Protein AF-A0A9K3GVJ1-F1 (afdb_monomer_lite)

Organism: Helianthus annuus (NCBI:txid4232)

pLDDT: mean 74.91, std 18.77, range [40.66, 95.62]

InterPro domains:
  IPR004009 Myosin, SH3 domain [PF02736] (13-56)
  IPR004009 Myosin, SH3 domain [PS51844] (12-61)
  IPR036961 Kinesin motor domain superfamily [G3DSA:3.40.850.10] (16-83)

Sequence (83 aa):
MNCVSSTAVNIIVGSHVWVDDPNKAWIDGQVIKITGQEAEIETPDLKKVVAKLSNVYPKDTEAPAGGVDDMTKLSYLHEPGVL

Foldseek 3Di:
DPPDDPPVDDQDQQFWKWAQDPVPRIFIFGFNDDDDQWTWTQGPVRDTDIDGPVRIGGDCPDDPPPPPDDPVPPDDPDPPDDD

Radius of gyration: 21.67 Å; chains: 1; bounding box: 34×28×76 Å

Structure (mmCIF, N/CA/C/O backbone):
data_AF-A0A9K3GVJ1-F1
#
_entry.id   AF-A0A9K3GVJ1-F1
#
loop_
_atom_site.group_PDB
_atom_site.id
_atom_site.type_symbol
_atom_site.label_atom_id
_atom_site.label_alt_id
_atom_site.label_comp_id
_atom_site.label_asym_id
_atom_site.label_entity_id
_atom_site.label_seq_id
_atom_site.pdbx_PDB_ins_code
_atom_site.Cartn_x
_atom_site.Cartn_y
_atom_site.Cartn_z
_atom_site.occupancy
_atom_site.B_iso_or_equiv
_atom_site.auth_seq_id
_atom_site.auth_comp_id
_atom_site.auth_asym_id
_atom_site.auth_atom_id
_atom_site.pdbx_PDB_model_num
ATOM 1 N N . MET A 1 1 ? -20.688 6.080 -24.280 1.00 42.28 1 MET A N 1
ATOM 2 C CA . MET A 1 1 ? -19.707 5.230 -23.574 1.00 42.28 1 MET A CA 1
ATOM 3 C C . MET A 1 1 ? -19.745 5.564 -22.093 1.00 42.28 1 MET A C 1
ATOM 5 O O . MET A 1 1 ? -19.232 6.605 -21.710 1.00 42.28 1 MET A O 1
ATOM 9 N N . ASN A 1 2 ? -20.372 4.721 -21.272 1.00 42.53 2 ASN A N 1
ATOM 10 C CA . ASN A 1 2 ? -20.231 4.816 -19.819 1.00 42.53 2 ASN A CA 1
ATOM 11 C C . ASN A 1 2 ? -18.962 4.060 -19.424 1.00 42.53 2 ASN A C 1
ATOM 13 O O . ASN A 1 2 ? -19.026 2.886 -19.077 1.00 42.53 2 ASN A O 1
ATOM 17 N N . CYS A 1 3 ? -17.804 4.715 -19.503 1.00 40.66 3 CYS A N 1
ATOM 18 C CA . CYS A 1 3 ? -16.618 4.222 -18.809 1.00 40.66 3 CYS A CA 1
ATOM 19 C C . CYS A 1 3 ? -16.739 4.630 -17.339 1.00 40.66 3 CYS A C 1
ATOM 21 O O . CYS A 1 3 ? -16.117 5.587 -16.895 1.00 40.66 3 CYS A O 1
ATOM 23 N N . VAL A 1 4 ? -17.595 3.935 -16.592 1.00 53.03 4 VAL A N 1
ATOM 24 C CA . VAL A 1 4 ? -17.521 3.937 -15.131 1.00 53.03 4 VAL A CA 1
ATOM 25 C C . VAL A 1 4 ? -17.142 2.533 -14.728 1.00 53.03 4 VAL A C 1
ATOM 27 O O . VAL A 1 4 ? -17.970 1.630 -14.701 1.00 53.03 4 VAL A O 1
ATOM 30 N N . SER A 1 5 ? -15.870 2.357 -14.420 1.00 44.69 5 SER A N 1
ATOM 31 C CA . SER A 1 5 ? -15.441 1.385 -13.425 1.00 44.69 5 SER A CA 1
ATOM 32 C C . SER A 1 5 ? -14.133 1.895 -12.850 1.00 44.69 5 SER A C 1
ATOM 34 O O . SER A 1 5 ? -13.092 1.260 -12.947 1.00 44.69 5 SER A O 1
ATOM 36 N N . SER A 1 6 ? -14.208 3.060 -12.203 1.00 46.47 6 SER A N 1
ATOM 37 C CA . SER A 1 6 ? -13.409 3.282 -11.003 1.00 46.47 6 SER A CA 1
ATOM 38 C C . SER A 1 6 ? -13.900 2.242 -9.997 1.00 46.47 6 SER A C 1
ATOM 40 O O . SER A 1 6 ? -14.786 2.518 -9.189 1.00 46.47 6 SER A O 1
ATOM 42 N N . THR A 1 7 ? -13.451 0.993 -10.141 1.00 48.66 7 THR A N 1
ATOM 43 C CA . THR A 1 7 ? -13.708 -0.052 -9.156 1.00 48.66 7 THR A CA 1
ATOM 44 C C . THR A 1 7 ? -13.263 0.534 -7.832 1.00 48.66 7 THR A C 1
ATOM 46 O O . THR A 1 7 ? -12.113 0.950 -7.722 1.00 48.66 7 THR A O 1
ATOM 49 N N . ALA A 1 8 ? -14.169 0.663 -6.865 1.00 53.53 8 ALA A N 1
ATOM 50 C CA . ALA A 1 8 ? -13.796 1.075 -5.523 1.00 53.53 8 ALA A CA 1
ATOM 51 C C . ALA A 1 8 ? -12.781 0.044 -5.017 1.00 53.53 8 ALA A C 1
ATOM 53 O O . ALA A 1 8 ? -13.151 -1.081 -4.668 1.00 53.53 8 ALA A O 1
ATOM 54 N N . VAL A 1 9 ? -11.492 0.374 -5.110 1.00 63.41 9 VAL A N 1
ATOM 55 C CA . VAL A 1 9 ? -10.444 -0.605 -4.858 1.00 63.41 9 VAL A CA 1
ATOM 56 C C . VAL A 1 9 ? -10.407 -0.828 -3.358 1.00 63.41 9 VAL A C 1
ATOM 58 O O . VAL A 1 9 ? -10.114 0.078 -2.582 1.00 63.41 9 VAL A O 1
ATOM 61 N N . ASN A 1 10 ? -10.812 -2.024 -2.947 1.00 77.75 10 ASN A N 1
ATOM 62 C CA . ASN A 1 10 ? -10.858 -2.401 -1.545 1.00 77.75 10 ASN A CA 1
ATOM 63 C C . ASN A 1 10 ? -9.440 -2.767 -1.109 1.00 77.75 10 ASN A C 1
ATOM 65 O O . ASN A 1 10 ? -8.959 -3.859 -1.400 1.00 77.75 10 ASN A O 1
ATOM 69 N N . ILE A 1 11 ? -8.766 -1.838 -0.435 1.00 85.81 11 ILE A N 1
ATOM 70 C CA . ILE A 1 11 ? -7.434 -2.073 0.123 1.00 85.81 11 ILE A CA 1
ATOM 71 C C . ILE A 1 11 ? -7.585 -2.929 1.383 1.00 85.81 11 ILE A C 1
ATOM 73 O O . ILE A 1 11 ? -8.160 -2.490 2.379 1.00 85.81 11 ILE A O 1
ATOM 77 N N . ILE A 1 12 ? -7.061 -4.152 1.330 1.00 89.38 12 ILE A N 1
ATOM 78 C CA . ILE A 1 12 ? -7.038 -5.110 2.445 1.00 89.38 12 ILE A CA 1
ATOM 79 C C . ILE A 1 12 ? -5.600 -5.468 2.829 1.00 89.38 12 ILE A C 1
ATOM 81 O O . ILE A 1 12 ? -4.665 -5.242 2.059 1.00 89.38 12 ILE A O 1
ATOM 85 N N . VAL A 1 13 ? -5.417 -6.074 4.003 1.00 92.19 13 VAL A N 1
ATOM 86 C CA . VAL A 1 13 ? -4.128 -6.668 4.391 1.00 92.19 13 VAL A CA 1
ATOM 87 C C . VAL A 1 13 ? -3.687 -7.688 3.329 1.00 92.19 13 VAL A C 1
ATOM 89 O O . VAL A 1 13 ? -4.491 -8.498 2.875 1.00 92.19 13 VAL A O 1
ATOM 92 N N . GLY A 1 14 ? -2.424 -7.611 2.912 1.00 89.31 14 GLY A N 1
ATOM 93 C CA . GLY A 1 14 ? -1.831 -8.365 1.804 1.00 89.31 14 GLY A CA 1
ATOM 94 C C . GLY A 1 14 ? -1.845 -7.631 0.456 1.00 89.31 14 GLY A C 1
ATOM 95 O O . GLY A 1 14 ? -1.171 -8.067 -0.476 1.00 89.31 14 GLY A O 1
ATOM 96 N N . SER A 1 15 ? -2.562 -6.508 0.334 1.00 89.12 15 SER A N 1
ATOM 97 C CA . SER A 1 15 ? -2.593 -5.728 -0.913 1.00 89.12 15 SER A CA 1
ATOM 98 C C . SER A 1 15 ? -1.272 -5.005 -1.141 1.00 89.12 15 SER A C 1
ATOM 100 O O . SER A 1 15 ? -0.724 -4.405 -0.214 1.00 89.12 15 SER A O 1
ATOM 102 N N . HIS A 1 16 ? -0.800 -5.003 -2.387 1.00 91.06 16 HIS A N 1
ATOM 103 C CA . HIS A 1 16 ? 0.295 -4.132 -2.798 1.00 91.06 16 HIS A CA 1
ATOM 104 C C . HIS A 1 16 ? -0.247 -2.747 -3.125 1.00 91.06 16 HIS A C 1
ATOM 106 O O . HIS A 1 16 ? -1.256 -2.600 -3.818 1.00 91.06 16 HIS A O 1
ATOM 112 N N . VAL A 1 17 ? 0.426 -1.731 -2.607 1.00 91.56 17 VAL A N 1
ATOM 113 C CA . VAL A 1 17 ? -0.025 -0.347 -2.667 1.00 91.56 17 VAL A CA 1
ATOM 114 C C . VAL A 1 17 ? 1.140 0.603 -2.909 1.00 91.56 17 VAL A C 1
ATOM 116 O O . VAL A 1 17 ? 2.286 0.306 -2.572 1.00 91.56 17 VAL A O 1
ATOM 119 N N . TRP A 1 18 ? 0.821 1.753 -3.486 1.00 91.69 18 TRP A N 1
ATOM 120 C CA . TRP A 1 18 ? 1.654 2.940 -3.536 1.00 91.69 18 TRP A CA 1
ATOM 121 C C . TRP A 1 18 ? 1.269 3.877 -2.397 1.00 91.69 18 TRP A C 1
ATOM 123 O O . TRP A 1 18 ? 0.086 4.127 -2.149 1.00 91.69 18 TRP A O 1
ATOM 133 N N . VAL A 1 19 ? 2.274 4.420 -1.726 1.00 90.69 19 VAL A N 1
ATOM 134 C CA . VAL A 1 19 ? 2.114 5.446 -0.698 1.00 90.69 19 VAL A CA 1
ATOM 135 C C . VAL A 1 19 ? 3.039 6.618 -1.011 1.00 90.69 19 VAL A C 1
ATOM 137 O O . VAL A 1 19 ? 4.145 6.429 -1.517 1.00 90.69 19 VAL A O 1
ATOM 140 N N . ASP A 1 20 ? 2.552 7.829 -0.763 1.00 86.00 20 ASP A N 1
ATOM 141 C CA . ASP A 1 20 ? 3.327 9.061 -0.916 1.00 86.00 20 ASP A CA 1
ATOM 142 C C . ASP A 1 20 ? 4.516 9.075 0.062 1.00 86.00 20 ASP A C 1
ATOM 144 O O . ASP A 1 20 ? 4.362 8.741 1.241 1.00 86.00 20 ASP A O 1
ATOM 148 N N . ASP A 1 21 ? 5.702 9.446 -0.428 1.00 81.19 21 ASP A N 1
ATOM 149 C CA . ASP A 1 21 ? 6.890 9.656 0.406 1.00 81.19 21 ASP A CA 1
ATOM 150 C C . ASP A 1 21 ? 7.573 10.976 0.023 1.00 81.19 21 ASP A C 1
ATOM 152 O O . ASP A 1 21 ? 7.925 11.167 -1.145 1.00 81.19 21 ASP A O 1
ATOM 156 N N . PRO A 1 22 ? 7.856 11.877 0.980 1.00 80.06 22 PRO A N 1
ATOM 157 C CA . PRO A 1 22 ? 8.416 13.194 0.680 1.00 80.06 22 PRO A CA 1
ATOM 158 C C . PRO A 1 22 ? 9.830 13.151 0.075 1.00 80.06 22 PRO A C 1
ATOM 160 O O . PRO A 1 22 ? 10.271 14.135 -0.514 1.00 80.06 22 PRO A O 1
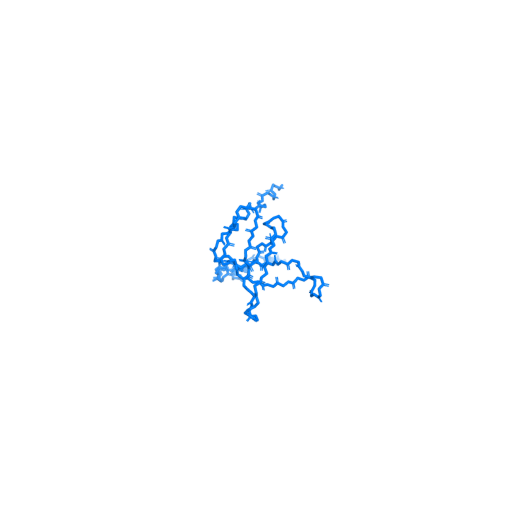ATOM 163 N N . ASN A 1 23 ? 10.553 12.035 0.206 1.00 79.81 23 ASN A N 1
ATOM 164 C CA . ASN A 1 23 ? 11.911 11.868 -0.318 1.00 79.81 23 ASN A CA 1
ATOM 165 C C 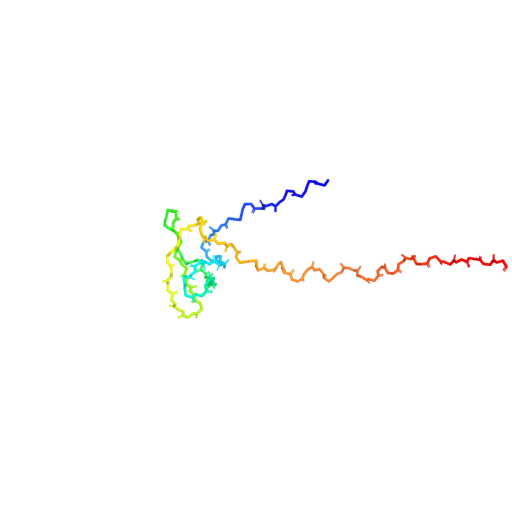. ASN A 1 23 ? 11.933 11.167 -1.682 1.00 79.81 23 ASN A C 1
ATOM 167 O O . ASN A 1 23 ? 12.875 11.363 -2.449 1.00 79.81 23 ASN A O 1
ATOM 171 N N . LYS A 1 24 ? 10.940 10.313 -1.967 1.00 70.06 24 LYS A N 1
ATOM 172 C CA . LYS A 1 24 ? 10.891 9.463 -3.173 1.00 70.06 24 LYS A CA 1
ATOM 173 C C . LYS A 1 24 ? 9.670 9.707 -4.071 1.00 70.06 24 LYS A C 1
ATOM 175 O O . LYS A 1 24 ? 9.537 9.026 -5.084 1.00 70.06 24 LYS A O 1
ATOM 180 N N . ALA A 1 25 ? 8.822 10.682 -3.739 1.00 79.69 25 ALA A N 1
ATOM 181 C CA . ALA A 1 25 ? 7.501 10.953 -4.314 1.00 79.69 25 ALA A CA 1
ATOM 182 C C . ALA A 1 25 ? 6.487 9.811 -4.103 1.00 79.69 25 ALA A C 1
ATOM 184 O O . ALA A 1 25 ? 5.435 10.042 -3.524 1.00 79.69 25 ALA A O 1
ATOM 185 N N . TRP A 1 26 ? 6.813 8.576 -4.493 1.00 87.38 26 TRP A N 1
ATOM 186 C CA . TRP A 1 26 ? 5.984 7.391 -4.262 1.00 87.38 26 TRP A CA 1
ATOM 187 C C . TRP A 1 26 ? 6.860 6.194 -3.906 1.00 87.38 26 TRP A C 1
ATOM 189 O O . TRP A 1 26 ? 7.896 5.961 -4.531 1.00 87.38 26 TRP A O 1
ATOM 199 N N . ILE A 1 27 ? 6.432 5.410 -2.925 1.00 90.00 27 ILE A N 1
ATOM 200 C CA . ILE A 1 27 ? 7.060 4.136 -2.567 1.00 90.00 27 ILE A CA 1
ATOM 201 C C . ILE A 1 27 ? 6.024 3.024 -2.654 1.00 90.00 27 ILE A C 1
ATOM 203 O O . ILE A 1 27 ? 4.853 3.223 -2.320 1.00 90.00 27 ILE A O 1
ATOM 207 N N . ASP A 1 28 ? 6.445 1.855 -3.124 1.00 91.44 28 ASP A N 1
ATOM 208 C CA . ASP A 1 28 ? 5.612 0.668 -3.066 1.00 91.44 28 ASP A CA 1
ATOM 209 C C . ASP A 1 28 ? 5.813 -0.095 -1.760 1.00 91.44 28 ASP A C 1
ATOM 211 O O . ASP A 1 28 ? 6.882 -0.090 -1.142 1.00 91.44 28 ASP A O 1
ATOM 215 N N . GLY A 1 29 ? 4.763 -0.795 -1.360 1.00 92.88 29 GLY A N 1
ATOM 216 C CA . GLY A 1 29 ? 4.833 -1.755 -0.278 1.00 92.88 29 GLY A CA 1
ATOM 217 C C . GLY A 1 29 ? 3.572 -2.592 -0.178 1.00 92.88 29 GLY A C 1
ATOM 218 O O . GLY A 1 29 ? 2.638 -2.461 -0.973 1.00 92.88 29 GLY A O 1
ATOM 219 N N . GLN A 1 30 ? 3.559 -3.480 0.805 1.00 94.19 30 GLN A N 1
ATOM 220 C CA . GLN A 1 30 ? 2.439 -4.359 1.091 1.00 94.19 30 GLN A CA 1
ATOM 221 C C . GLN A 1 30 ? 1.768 -3.951 2.397 1.00 94.19 30 GLN A C 1
ATOM 223 O O . GLN A 1 30 ? 2.433 -3.741 3.409 1.00 94.19 30 GLN A O 1
ATOM 228 N N . VAL A 1 31 ? 0.440 -3.870 2.397 1.00 93.62 31 VAL A N 1
ATOM 229 C CA . VAL A 1 31 ? -0.328 -3.605 3.616 1.00 93.62 31 VAL A CA 1
ATOM 230 C C . VAL A 1 31 ? -0.217 -4.808 4.549 1.00 93.62 31 VAL A C 1
ATOM 232 O O . VAL A 1 31 ? -0.745 -5.873 4.246 1.00 93.62 31 VAL A O 1
ATOM 235 N N . ILE A 1 32 ? 0.417 -4.641 5.704 1.00 95.62 32 ILE A N 1
ATOM 236 C CA . ILE A 1 32 ? 0.563 -5.699 6.716 1.00 95.62 32 ILE A CA 1
ATOM 237 C C . ILE A 1 32 ? -0.474 -5.585 7.836 1.00 95.62 32 ILE A C 1
ATOM 239 O O . ILE A 1 32 ? -0.777 -6.569 8.511 1.00 95.62 32 ILE A O 1
ATOM 243 N N . LYS A 1 33 ? -1.053 -4.395 8.036 1.00 94.81 33 LYS A N 1
ATOM 244 C CA . LYS A 1 33 ? -2.076 -4.154 9.058 1.00 94.81 33 LYS A CA 1
ATOM 245 C C . LYS A 1 33 ? -2.934 -2.950 8.696 1.00 94.81 33 LYS A C 1
ATOM 247 O O . LYS A 1 33 ? -2.438 -1.986 8.131 1.00 94.81 33 LYS A O 1
ATOM 252 N N . ILE A 1 34 ? -4.208 -2.977 9.074 1.00 93.62 34 ILE A N 1
ATOM 253 C CA . ILE A 1 34 ? -5.108 -1.823 8.978 1.00 93.62 34 ILE A CA 1
ATOM 254 C C . ILE A 1 34 ? -5.664 -1.539 10.373 1.00 93.62 34 ILE A C 1
ATOM 256 O O . ILE A 1 34 ? -6.170 -2.442 11.039 1.00 93.62 34 ILE A O 1
ATOM 260 N N . THR A 1 35 ? -5.550 -0.291 10.822 1.00 94.06 35 THR A N 1
ATOM 261 C CA . THR A 1 35 ? -6.058 0.183 12.113 1.00 94.06 35 THR A CA 1
ATOM 262 C C . THR A 1 35 ? -6.940 1.405 11.876 1.00 94.06 35 THR A C 1
ATOM 264 O O . THR A 1 35 ? -6.456 2.514 11.664 1.00 94.06 35 THR A O 1
ATOM 267 N N . GLY A 1 36 ? -8.260 1.207 11.890 1.00 93.12 36 GLY A N 1
ATOM 268 C CA . GLY A 1 36 ? -9.216 2.283 11.625 1.00 93.12 36 GLY A CA 1
ATOM 269 C C . GLY A 1 36 ? -9.082 2.829 10.202 1.00 93.12 36 GLY A C 1
ATOM 270 O O . GLY A 1 36 ? -9.485 2.167 9.252 1.00 93.12 36 GLY A O 1
ATOM 271 N N . GLN A 1 37 ? -8.536 4.041 10.069 1.00 92.06 37 GLN A N 1
ATOM 272 C CA . GLN A 1 37 ? -8.334 4.726 8.782 1.00 92.06 37 GLN A CA 1
ATOM 273 C C . GLN A 1 37 ? -6.875 4.704 8.306 1.00 92.06 37 GLN A C 1
ATOM 275 O O . GLN A 1 37 ? -6.553 5.311 7.285 1.00 92.06 37 GLN A O 1
ATOM 280 N N . GLU A 1 38 ? -5.988 4.034 9.039 1.00 93.69 38 GLU A N 1
ATOM 281 C CA . GLU A 1 38 ? -4.560 3.959 8.744 1.00 93.69 38 GLU A CA 1
ATOM 282 C C . GLU A 1 38 ? -4.173 2.533 8.354 1.00 93.69 38 GLU A C 1
ATOM 284 O O . GLU A 1 38 ? -4.672 1.557 8.917 1.00 93.69 38 GLU A O 1
ATOM 289 N N . ALA A 1 39 ? -3.270 2.415 7.391 1.00 93.62 39 ALA A N 1
ATOM 290 C CA . ALA A 1 39 ? -2.632 1.178 6.986 1.00 93.62 39 ALA A CA 1
ATOM 291 C C . ALA A 1 39 ? -1.149 1.226 7.375 1.00 93.62 39 ALA A C 1
ATOM 293 O O . ALA A 1 39 ? -0.479 2.239 7.178 1.00 93.62 39 ALA A O 1
ATOM 294 N N . GLU A 1 40 ? -0.647 0.127 7.929 1.00 95.38 40 GLU A N 1
ATOM 295 C CA . GLU A 1 40 ? 0.777 -0.148 8.091 1.00 95.38 40 GLU A CA 1
ATOM 296 C C . GLU A 1 40 ? 1.230 -0.900 6.839 1.00 95.38 40 GLU A C 1
ATOM 298 O O . GLU A 1 40 ? 0.701 -1.969 6.519 1.00 95.38 40 GLU A O 1
ATOM 303 N N . ILE A 1 41 ? 2.173 -0.311 6.117 1.00 94.50 41 ILE A N 1
ATOM 304 C CA . ILE A 1 41 ? 2.722 -0.799 4.861 1.00 94.50 41 ILE A CA 1
ATOM 305 C C . ILE A 1 41 ? 4.182 -1.180 5.096 1.00 94.50 41 ILE A C 1
ATOM 307 O O . ILE A 1 41 ? 4.964 -0.375 5.602 1.00 94.50 41 ILE A O 1
ATOM 311 N N . GLU A 1 42 ? 4.555 -2.400 4.730 1.00 95.19 42 GLU A N 1
ATOM 312 C CA . GLU A 1 42 ? 5.943 -2.851 4.717 1.00 95.19 42 GLU A CA 1
ATOM 313 C C . GLU A 1 42 ? 6.522 -2.687 3.310 1.00 95.19 42 GLU A C 1
ATOM 315 O O . GLU A 1 42 ? 5.969 -3.186 2.327 1.00 95.19 42 GLU A O 1
ATOM 320 N N . THR A 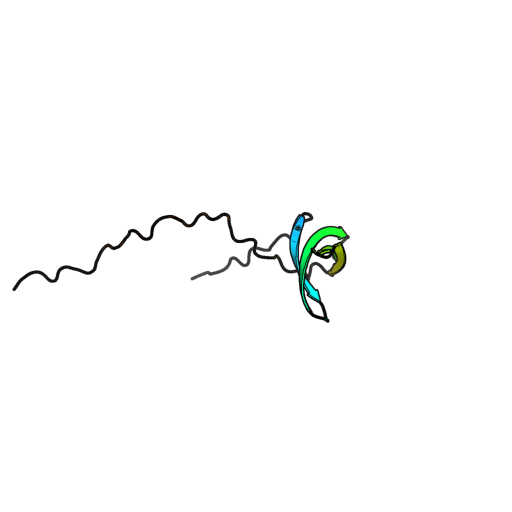1 43 ? 7.615 -1.937 3.206 1.00 91.75 43 THR A N 1
ATOM 321 C CA . THR A 1 43 ? 8.341 -1.722 1.953 1.00 91.75 43 THR A CA 1
ATOM 322 C C . THR A 1 43 ? 9.306 -2.886 1.690 1.00 91.75 43 THR A C 1
ATOM 324 O O . THR A 1 43 ? 9.708 -3.577 2.631 1.00 91.75 43 THR A O 1
ATOM 327 N N . PRO A 1 44 ? 9.764 -3.091 0.440 1.00 88.00 44 PRO A N 1
ATOM 328 C CA . PRO A 1 44 ? 10.776 -4.109 0.126 1.00 88.00 44 PRO A CA 1
ATOM 329 C C . PRO A 1 44 ? 12.110 -3.917 0.870 1.00 88.00 44 PRO A C 1
ATOM 331 O O . PRO A 1 44 ? 12.855 -4.874 1.057 1.00 88.00 44 PRO A O 1
ATOM 334 N N . ASP A 1 45 ? 12.397 -2.702 1.348 1.00 88.56 45 ASP A N 1
ATOM 335 C CA . ASP A 1 45 ? 13.547 -2.392 2.208 1.00 88.56 45 ASP A CA 1
ATOM 336 C C . ASP A 1 45 ? 13.338 -2.801 3.687 1.00 88.56 45 ASP A C 1
ATOM 338 O O . ASP A 1 45 ? 14.102 -2.366 4.552 1.00 88.56 45 ASP A O 1
ATOM 342 N N . LEU A 1 46 ? 12.286 -3.572 4.006 1.00 89.31 46 LEU A N 1
ATOM 343 C CA . LEU A 1 46 ? 11.872 -3.943 5.371 1.00 89.31 46 LEU A CA 1
ATOM 344 C C . LEU A 1 46 ? 11.573 -2.732 6.271 1.00 89.31 46 LEU A C 1
ATOM 346 O O . LEU A 1 46 ? 11.652 -2.810 7.501 1.00 89.31 46 LEU A O 1
ATOM 350 N N . LYS A 1 47 ? 11.235 -1.585 5.672 1.00 89.94 47 LYS A N 1
ATOM 351 C CA . LYS A 1 47 ? 10.793 -0.403 6.414 1.00 89.94 47 LYS A CA 1
ATOM 352 C C . LYS A 1 47 ? 9.284 -0.433 6.551 1.00 89.94 47 LYS A C 1
ATOM 354 O O . LYS A 1 47 ? 8.569 -0.788 5.620 1.00 89.94 47 LYS A O 1
ATOM 359 N N . LYS A 1 48 ? 8.803 -0.004 7.711 1.00 92.88 48 LYS A N 1
ATOM 360 C CA . LYS A 1 48 ? 7.375 0.105 7.997 1.00 92.88 48 LYS A CA 1
ATOM 361 C C . LYS A 1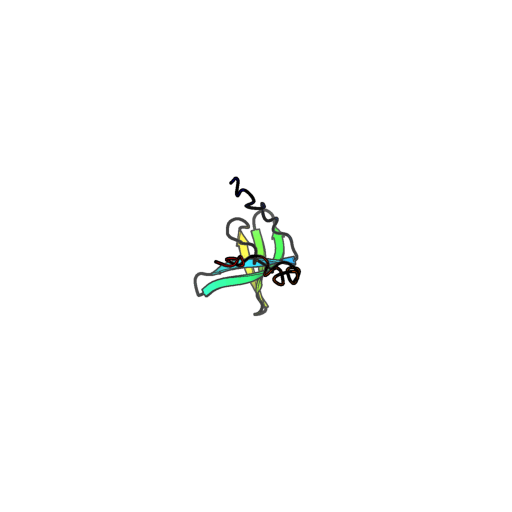 48 ? 6.944 1.555 7.907 1.00 92.88 48 LYS A C 1
ATOM 363 O O . LYS A 1 48 ? 7.541 2.419 8.547 1.00 92.88 4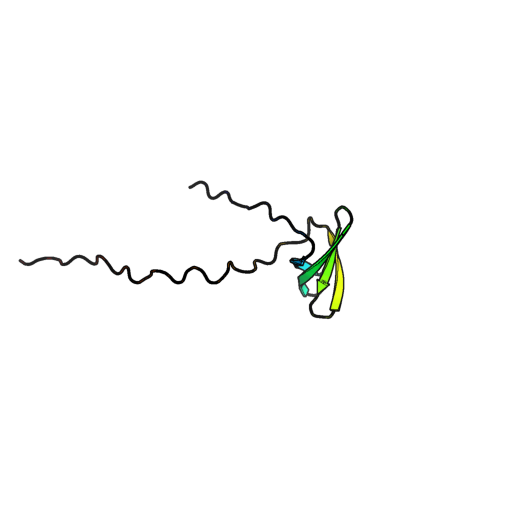8 LYS A O 1
ATOM 368 N N . VAL A 1 49 ? 5.910 1.801 7.121 1.00 91.75 49 VAL A N 1
ATOM 369 C CA . VAL A 1 49 ? 5.335 3.121 6.886 1.00 91.75 49 VAL A CA 1
ATOM 370 C C . VAL A 1 49 ? 3.875 3.075 7.296 1.00 91.75 49 VAL A C 1
ATOM 372 O O . VAL A 1 49 ? 3.161 2.139 6.955 1.00 91.75 49 VAL A O 1
ATOM 375 N N . VAL A 1 50 ? 3.426 4.075 8.047 1.00 93.06 50 VAL A N 1
ATOM 376 C CA . VAL A 1 50 ? 2.015 4.220 8.410 1.00 93.06 50 VAL A CA 1
ATOM 377 C C . VAL A 1 50 ? 1.437 5.354 7.582 1.00 93.06 50 VAL A C 1
ATOM 379 O O . VAL A 1 50 ? 1.950 6.471 7.621 1.00 93.06 50 VAL A O 1
ATOM 382 N N . ALA A 1 51 ? 0.378 5.065 6.832 1.00 92.25 51 ALA A N 1
ATOM 383 C CA . ALA A 1 51 ? -0.303 6.056 6.013 1.00 92.25 51 ALA A CA 1
ATOM 384 C C . ALA A 1 51 ? -1.817 5.893 6.073 1.00 92.25 51 ALA A C 1
ATOM 386 O O . ALA A 1 51 ? -2.351 4.803 6.274 1.00 92.25 51 ALA A O 1
ATOM 387 N N . LYS A 1 52 ? -2.531 7.002 5.881 1.00 91.69 52 LYS A N 1
ATOM 388 C CA . LYS A 1 52 ? -3.993 6.988 5.808 1.00 91.69 52 LYS A CA 1
ATOM 389 C C . LYS A 1 52 ? -4.438 6.244 4.561 1.00 91.69 52 LYS A C 1
ATOM 391 O O . LYS A 1 52 ? -3.921 6.527 3.489 1.00 91.69 52 LYS A O 1
ATOM 396 N N . LEU A 1 53 ? -5.465 5.405 4.671 1.00 88.00 53 LEU A N 1
ATOM 397 C CA . LEU A 1 53 ? -6.068 4.696 3.537 1.00 88.00 53 LEU A CA 1
ATOM 398 C C . LEU A 1 53 ? -6.482 5.645 2.401 1.00 88.00 53 LEU A C 1
ATOM 400 O O . LEU A 1 53 ? -6.409 5.270 1.241 1.00 88.00 53 LEU A O 1
ATOM 404 N N . SER A 1 54 ? -6.853 6.890 2.718 1.00 87.88 54 SER A N 1
ATOM 405 C CA . SER A 1 54 ? -7.162 7.931 1.724 1.00 87.88 54 SER A CA 1
ATOM 406 C C . SER A 1 54 ? -5.960 8.389 0.884 1.00 87.88 54 SER A C 1
ATOM 408 O O . SER A 1 54 ? -6.162 8.963 -0.179 1.00 87.88 54 SER A O 1
ATOM 410 N N . ASN A 1 55 ? -4.734 8.152 1.359 1.00 87.50 55 ASN A N 1
ATOM 411 C CA . ASN A 1 55 ? -3.470 8.493 0.694 1.00 87.50 55 ASN A CA 1
ATOM 412 C C . ASN A 1 55 ? -2.708 7.240 0.231 1.00 87.50 55 ASN A C 1
ATOM 414 O O . ASN A 1 55 ? -1.535 7.325 -0.130 1.00 87.50 55 ASN A O 1
ATOM 418 N N . VAL A 1 56 ? -3.352 6.075 0.295 1.00 89.12 56 VAL A N 1
ATOM 419 C CA . VAL A 1 56 ? -2.800 4.808 -0.168 1.00 89.12 56 VAL A CA 1
ATOM 420 C C . VAL A 1 56 ? -3.534 4.437 -1.444 1.00 89.12 56 VAL A C 1
ATOM 422 O O . VAL A 1 56 ? -4.762 4.452 -1.498 1.00 89.12 56 VAL A O 1
ATOM 425 N N . TYR A 1 57 ? -2.772 4.096 -2.474 1.00 88.31 57 TYR A N 1
ATOM 426 C CA . TYR A 1 57 ? -3.302 3.797 -3.794 1.00 88.31 57 TYR A CA 1
ATOM 427 C C . TYR A 1 57 ? -2.991 2.346 -4.129 1.00 88.31 57 TYR A C 1
ATOM 429 O O . TYR A 1 57 ? -1.881 1.889 -3.875 1.00 88.31 57 TYR A O 1
ATOM 437 N N . PRO A 1 58 ? -3.933 1.584 -4.688 1.00 86.62 58 PRO A N 1
ATOM 438 C CA . PRO A 1 58 ? -3.656 0.218 -5.103 1.00 86.62 58 PRO A CA 1
ATOM 439 C C . PRO A 1 58 ? -2.552 0.204 -6.163 1.00 86.62 58 PRO A C 1
ATOM 441 O O . PRO A 1 58 ? -2.596 0.956 -7.138 1.00 86.62 58 PRO A O 1
ATOM 444 N N . LYS A 1 59 ? -1.550 -0.654 -5.970 1.00 83.94 59 LYS A N 1
ATOM 445 C CA . LYS A 1 59 ? -0.577 -0.957 -7.015 1.00 83.94 59 LYS A CA 1
ATOM 446 C C . LYS A 1 59 ? -1.265 -1.933 -7.953 1.00 83.94 59 LYS A C 1
ATOM 448 O O . LYS A 1 59 ? -1.603 -3.040 -7.534 1.00 83.94 59 LYS A O 1
ATOM 453 N N . ASP A 1 60 ? -1.515 -1.492 -9.182 1.00 68.56 60 ASP A N 1
ATOM 454 C CA . ASP A 1 60 ? -2.046 -2.343 -10.242 1.00 68.56 60 ASP A CA 1
ATOM 455 C C . ASP A 1 60 ? -1.081 -3.526 -10.401 1.00 68.56 60 ASP A C 1
ATOM 457 O O . ASP A 1 60 ? 0.049 -3.388 -10.868 1.00 68.56 60 ASP A O 1
ATOM 461 N N . THR A 1 61 ? -1.479 -4.675 -9.866 1.00 58.19 61 THR A N 1
ATOM 462 C CA . THR A 1 61 ? -0.846 -5.941 -10.208 1.00 58.19 61 THR A CA 1
ATOM 463 C C . THR A 1 61 ? -1.643 -6.385 -11.405 1.00 58.19 61 THR A C 1
ATOM 465 O O . THR A 1 61 ? -2.766 -6.861 -11.247 1.00 58.19 61 THR A O 1
ATOM 468 N N . GLU A 1 62 ? -1.115 -6.055 -12.585 1.00 53.22 62 GLU A N 1
ATOM 469 C CA . GLU A 1 62 ? -1.736 -6.371 -13.862 1.00 53.22 62 GLU A CA 1
ATOM 470 C C . GLU A 1 62 ? -2.367 -7.759 -13.781 1.00 53.22 62 GLU A C 1
ATOM 472 O O . GLU A 1 62 ? -1.753 -8.714 -13.288 1.00 53.22 62 GLU A O 1
ATOM 477 N N . ALA A 1 63 ? -3.632 -7.821 -14.200 1.00 50.06 63 ALA A N 1
ATOM 478 C CA . ALA A 1 63 ? -4.408 -9.042 -14.299 1.00 50.06 63 ALA A CA 1
ATOM 479 C C . ALA A 1 63 ? -3.525 -10.197 -14.811 1.00 50.06 63 ALA A C 1
ATOM 481 O O . ALA A 1 63 ? -2.666 -9.954 -15.666 1.00 50.06 63 ALA A O 1
ATOM 482 N N . PRO A 1 64 ? -3.709 -11.441 -14.315 1.00 48.97 64 PRO A N 1
ATOM 483 C CA . PRO 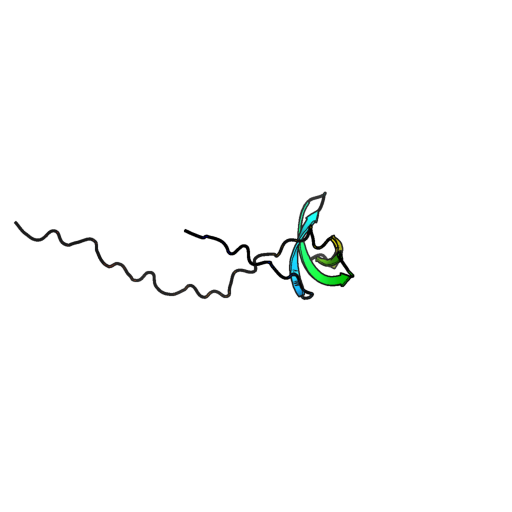A 1 64 ? -2.945 -12.590 -14.800 1.00 48.97 64 PRO A CA 1
ATOM 484 C C . PRO A 1 64 ? -2.892 -12.535 -16.321 1.00 48.97 64 PRO A C 1
ATOM 486 O O . PRO A 1 64 ? -3.927 -12.261 -16.923 1.00 48.97 64 PRO A O 1
ATOM 489 N N . ALA A 1 65 ? -1.704 -12.734 -16.905 1.00 47.91 65 ALA A N 1
ATOM 490 C CA . ALA A 1 65 ? -1.470 -12.715 -18.346 1.00 47.91 65 ALA A CA 1
ATOM 491 C C . ALA A 1 65 ? -2.515 -13.594 -19.059 1.00 47.91 65 ALA A C 1
ATOM 493 O O . ALA A 1 65 ? -2.359 -14.800 -19.210 1.00 47.91 65 ALA A O 1
ATOM 494 N N . GLY A 1 66 ? -3.627 -12.968 -19.418 1.00 50.94 66 GLY A N 1
ATOM 495 C CA . GLY A 1 66 ? -4.882 -13.590 -19.825 1.00 50.94 66 GLY A CA 1
ATOM 496 C C . GLY A 1 66 ? -5.509 -12.767 -20.938 1.00 50.94 66 GLY A C 1
ATOM 497 O O . GLY A 1 66 ? -6.718 -12.590 -20.998 1.00 50.94 66 GLY A O 1
ATOM 498 N N . GLY A 1 67 ? -4.638 -12.220 -21.783 1.00 44.91 67 GLY A N 1
ATOM 499 C CA . GLY A 1 67 ? -4.952 -11.582 -23.051 1.00 44.91 67 GLY A CA 1
ATOM 500 C C . GLY A 1 67 ? -3.960 -12.023 -24.123 1.00 44.91 67 GLY A C 1
ATOM 501 O O . GLY A 1 67 ? -3.539 -11.212 -24.938 1.00 44.91 67 GLY A O 1
ATOM 502 N N . VAL A 1 68 ? -3.533 -13.290 -24.093 1.00 53.66 68 VAL A N 1
ATOM 503 C CA . VAL A 1 68 ? -3.036 -13.960 -25.300 1.00 53.66 68 VAL A CA 1
ATOM 504 C C . VAL A 1 68 ? -4.188 -14.779 -25.869 1.00 53.66 68 VAL A C 1
ATOM 506 O O . VAL A 1 68 ? -4.391 -15.918 -25.485 1.00 53.66 68 VAL A O 1
ATOM 509 N N . ASP A 1 69 ? -5.010 -14.108 -26.668 1.00 52.03 69 ASP A N 1
ATOM 510 C CA . ASP A 1 69 ? -5.918 -14.633 -27.701 1.00 52.03 69 ASP A CA 1
ATOM 511 C C . ASP A 1 69 ? -6.717 -13.392 -28.140 1.00 52.03 69 ASP A C 1
ATOM 513 O O . ASP A 1 69 ? -7.389 -12.763 -27.334 1.00 52.03 69 ASP A O 1
ATOM 517 N N . ASP A 1 70 ? -6.669 -12.863 -29.354 1.00 52.44 70 ASP A N 1
ATOM 518 C CA . ASP A 1 70 ? -6.502 -13.532 -30.629 1.00 52.44 70 ASP A CA 1
ATOM 519 C C . ASP A 1 70 ? -6.264 -12.411 -31.667 1.00 52.44 70 ASP A C 1
ATOM 521 O O . ASP A 1 70 ? -7.201 -11.835 -32.225 1.00 52.44 70 ASP A O 1
ATOM 525 N N . MET A 1 71 ? -5.007 -11.996 -31.881 1.00 59.38 71 MET A N 1
ATOM 526 C CA . MET A 1 71 ? -4.671 -11.065 -32.978 1.00 59.38 71 MET A CA 1
ATOM 527 C C . MET A 1 71 ? -4.274 -11.818 -34.256 1.00 59.38 71 MET A C 1
ATOM 529 O O . MET A 1 71 ? -3.511 -11.326 -35.081 1.00 59.38 71 MET A O 1
ATOM 533 N N . THR A 1 72 ? -4.851 -13.004 -34.454 1.00 58.22 72 THR A N 1
ATOM 534 C CA . THR A 1 72 ? -4.916 -13.694 -35.748 1.00 58.22 72 THR A CA 1
ATOM 535 C C . THR A 1 72 ? -6.242 -13.458 -36.466 1.00 58.22 72 THR A C 1
ATOM 537 O O . THR A 1 72 ? -6.656 -14.251 -37.305 1.00 58.22 72 THR A O 1
ATOM 540 N N . LYS A 1 73 ? -6.882 -12.303 -36.239 1.00 57.06 73 LYS A N 1
ATOM 541 C CA . LYS A 1 73 ? -7.978 -11.820 -37.089 1.00 57.06 73 LYS A CA 1
ATOM 542 C C . LYS A 1 73 ? -7.524 -10.704 -38.032 1.00 57.06 73 LYS A C 1
ATOM 544 O O . LYS A 1 73 ? -8.084 -9.614 -38.059 1.00 57.06 73 LYS A O 1
ATOM 549 N N . LEU A 1 74 ? -6.525 -11.012 -38.866 1.00 53.66 74 LEU A N 1
ATOM 550 C CA . LEU A 1 74 ? -6.427 -10.408 -40.196 1.00 53.66 74 LEU A CA 1
ATOM 551 C C . LEU A 1 74 ? -7.594 -10.959 -41.017 1.00 53.66 74 LEU A C 1
ATOM 553 O O . LEU A 1 74 ? -7.504 -11.992 -41.673 1.00 53.66 74 LEU A O 1
ATOM 557 N N . SER A 1 75 ? -8.734 -10.292 -40.948 1.00 55.81 75 SER A N 1
ATOM 558 C CA . SER A 1 75 ? -9.754 -10.434 -41.974 1.00 55.81 75 SER A CA 1
ATOM 559 C C . SER A 1 75 ? -10.140 -9.040 -42.428 1.00 55.81 75 SER A C 1
ATOM 561 O O . SER A 1 75 ? -10.542 -8.217 -41.612 1.00 55.81 75 SER A O 1
ATOM 563 N N . TYR A 1 76 ? -10.033 -8.846 -43.743 1.00 56.12 76 TYR A N 1
ATOM 564 C CA . TYR A 1 76 ? -10.491 -7.707 -44.539 1.00 56.12 76 TYR A CA 1
ATOM 565 C C . TYR A 1 76 ? -9.530 -6.520 -44.696 1.00 56.12 76 TYR A C 1
ATOM 567 O O . TYR A 1 76 ? -9.806 -5.411 -44.250 1.00 56.12 76 TYR A O 1
ATOM 575 N N . LEU A 1 77 ? -8.492 -6.705 -45.522 1.00 51.91 77 LEU A N 1
ATOM 576 C CA . LEU A 1 77 ? -8.348 -5.773 -46.642 1.00 51.91 77 LEU A CA 1
ATOM 577 C C . LEU A 1 77 ? -8.959 -6.463 -47.861 1.00 51.91 77 LEU A C 1
ATOM 579 O O . LEU A 1 77 ? -8.492 -7.514 -48.290 1.00 51.91 77 LEU A O 1
ATOM 583 N N . HIS A 1 78 ? -10.084 -5.911 -48.303 1.00 61.59 78 HIS A N 1
ATOM 584 C CA . HIS A 1 78 ? -10.866 -6.366 -49.442 1.00 61.59 78 HIS A CA 1
ATOM 585 C C . HIS A 1 78 ? -9.990 -6.635 -50.669 1.00 61.59 78 HIS A C 1
ATOM 587 O O . HIS A 1 78 ? -9.132 -5.822 -51.000 1.00 61.59 78 HIS A O 1
ATOM 593 N N . GLU A 1 79 ? -10.281 -7.721 -51.384 1.00 64.19 79 GLU A N 1
ATOM 594 C CA . GLU A 1 79 ? -9.952 -7.840 -52.802 1.00 64.19 79 GLU A CA 1
ATOM 595 C C . GLU A 1 79 ? -10.726 -6.742 -53.561 1.00 64.19 79 GLU A C 1
ATOM 597 O O . GLU A 1 79 ? -11.962 -6.772 -53.554 1.00 64.19 79 GLU A O 1
ATOM 602 N N . PRO A 1 80 ? -10.088 -5.770 -54.240 1.00 59.34 80 PRO A N 1
ATOM 603 C CA . PRO A 1 80 ? -10.744 -5.130 -55.361 1.00 59.34 80 PRO A CA 1
ATOM 604 C C . PRO A 1 80 ? -10.676 -6.112 -56.529 1.00 59.34 80 PRO A C 1
ATOM 606 O O . PRO A 1 80 ? -9.645 -6.284 -57.181 1.00 59.34 80 PRO A O 1
ATOM 609 N N . GLY A 1 81 ? -11.794 -6.806 -56.729 1.00 57.44 81 GLY A N 1
ATOM 610 C CA . GLY A 1 81 ? -12.037 -7.620 -57.902 1.00 57.44 81 GLY A CA 1
ATOM 611 C C . GLY A 1 81 ? -11.843 -6.821 -59.191 1.00 57.44 81 GLY A C 1
ATOM 612 O O . GLY A 1 81 ? -12.242 -5.665 -59.300 1.00 57.44 81 GLY A O 1
ATOM 613 N N . VAL A 1 82 ? -11.192 -7.511 -60.120 1.00 45.34 82 VAL A N 1
ATOM 614 C CA . VAL A 1 82 ? -11.259 -7.439 -61.581 1.00 45.34 82 VAL A CA 1
ATOM 615 C C . VAL A 1 82 ? -12.107 -6.315 -62.201 1.00 45.34 82 VAL A C 1
ATOM 617 O O . VAL A 1 82 ? -13.325 -6.253 -62.032 1.00 45.34 82 VAL A O 1
ATOM 620 N N . LEU A 1 83 ? -11.445 -5.515 -63.035 1.00 50.47 83 LEU A N 1
ATOM 621 C CA . LEU A 1 83 ? -11.936 -5.094 -64.348 1.00 50.47 83 LEU A CA 1
ATOM 622 C C . LEU A 1 83 ? -10.775 -5.200 -65.339 1.00 50.47 83 LEU A C 1
ATOM 624 O O . LEU A 1 83 ? -9.652 -4.800 -64.958 1.00 50.47 83 LEU A O 1
#

Secondary structure (DSSP, 8-state):
------------TT-EEEEEETTTEEEEEEEEEEETTEEEEE-TTS-EEEEEGGGEEE------S---S--------------